Protein AF-A0A7R8V2Y6-F1 (afdb_monomer)

Secondary structure (DSSP, 8-state):
-HHHHHHHHHHHHHHHHHHHHHHHHHHHHHHHHHHHHHHHHHHHHHHHHHHHHHHHH-S------TTTT--EEEEEEEE-TTSEEEEEEEETTS-EEEEEEETTTEEEEEEEEE-TTSPEEEEEEEEETTEEEEE-TTSPPPPPPPHHHHHHHHHHHHSPPP--HHHHHHHTT-

Radius of gyration: 50.55 Å; Cα contacts (8 Å, |Δi|>4): 153; chains: 1; bounding box: 44×38×180 Å

Foldseek 3Di:
DVVVVVVVVVVVVVVVVVVVVVVVVVVVVCCVVPVVVVVVVVVVVVVVVVVVVVVVVPDPPPPPDVVNPWAKPDWDWDADPQQWIKIWTATPQGWIKIKIDHPPAKMWIKIWHQDPVRRIWIWTWIAGPVGIGIDTPPDDDDDDDDPVVVVVVVVCVVCPDDPDCPVVVVVVPD

Mean predicted aligned error: 17.97 Å

Organism: Hermetia illucens (NCBI:txid343691)

pLDDT: mean 81.49, std 12.24, range [49.56, 97.19]

Nearest PDB structures (foldseek):
  9hac-assembly2_C  TM=3.988E-01  e=6.028E+00  synthetic construct
  9hag-assembly1_A  TM=3.760E-01  e=7.883E+00  synthetic construct
  2op6-assembly1_A  TM=2.164E-01  e=1.755E+00  Caenorhabditis elegans

InterPro domains:
  IPR000618 Insect cuticle protein [PF00379] (80-141)
  IPR000618 Insect cuticle protein [PR00947] (83-94)
  IPR000618 Insect cuticle protein [PR00947] (107-118)
  IPR000618 Insect cuticle protein [PR00947] (118-129)
  IPR000618 Insect cuticle protein [PS51155] (82-143)
  IPR031311 Chitin-binding type R&R consensus [PS00233] (109-134)
  IPR050468 Larval/pupal cuticle protein [PTHR10380] (59-160)

Sequence (174 aa):
MLSEKLIDIQCLTLTKIALAASSASVAVQLFTLKVIPLIVIDMVKFMVFVALISVAFAAPEHYISPEGGAEIKGYAADLRPDGSYRYAYETSNGIAAQEEGVGSHHANGGFSYTSPEGIPIKIEYTADENGFHPDGAHLPIPPPIPEEILKSLQWNAAHPEEDDPQYEIHSRHL

Structure (mmCIF, N/CA/C/O backbone):
data_AF-A0A7R8V2Y6-F1
#
_entry.id   AF-A0A7R8V2Y6-F1
#
loop_
_atom_site.group_PDB
_atom_site.id
_atom_site.type_symbol
_atom_site.label_atom_id
_atom_site.label_alt_id
_atom_site.label_comp_id
_atom_site.label_asym_id
_atom_site.label_entity_id
_atom_site.label_seq_id
_atom_site.pdbx_PDB_ins_code
_atom_site.Cartn_x
_atom_site.Cartn_y
_atom_site.Cartn_z
_atom_site.occupancy
_atom_site.B_iso_or_equiv
_atom_site.auth_seq_id
_atom_site.auth_comp_id
_atom_site.auth_asym_id
_atom_site.auth_atom_id
_atom_site.pdbx_PDB_model_num
ATOM 1 N N . MET A 1 1 ? -5.560 24.837 117.913 1.00 61.69 1 MET A N 1
ATOM 2 C CA . MET A 1 1 ? -5.918 23.494 117.401 1.00 61.69 1 MET A CA 1
ATOM 3 C C . MET A 1 1 ? -6.589 23.485 116.023 1.00 61.69 1 MET A C 1
ATOM 5 O O . MET A 1 1 ? -6.318 22.558 115.277 1.00 61.69 1 MET A O 1
ATOM 9 N N . LEU A 1 2 ? -7.433 24.460 115.645 1.00 58.59 2 LEU A N 1
ATOM 10 C CA . LEU A 1 2 ? -8.086 24.473 114.315 1.00 58.59 2 LEU A CA 1
ATOM 11 C C . LEU A 1 2 ? -7.200 25.005 113.164 1.00 58.59 2 LEU A C 1
ATOM 13 O O . LEU A 1 2 ? -7.386 24.593 112.026 1.00 58.59 2 LEU A O 1
ATOM 17 N N . SER A 1 3 ? -6.226 25.875 113.457 1.00 63.16 3 SER A N 1
ATOM 18 C CA . SER A 1 3 ? -5.331 26.485 112.451 1.00 63.16 3 SER A CA 1
ATOM 19 C C . SER A 1 3 ? -4.314 25.493 111.858 1.00 63.16 3 SER A C 1
ATOM 21 O O . SER A 1 3 ? -4.169 25.412 110.641 1.00 63.16 3 SER A O 1
ATOM 23 N N . GLU A 1 4 ? -3.684 24.658 112.691 1.00 68.12 4 GLU A N 1
ATOM 24 C CA . GLU A 1 4 ? -2.660 23.699 112.237 1.00 68.12 4 GLU A CA 1
ATOM 25 C C . GLU A 1 4 ? -3.236 22.625 111.306 1.00 68.12 4 GLU A C 1
ATOM 27 O O . GLU A 1 4 ? -2.655 22.327 110.266 1.00 68.12 4 GLU A O 1
ATOM 32 N N . LYS A 1 5 ? -4.445 22.120 111.598 1.00 71.62 5 LYS A N 1
ATOM 33 C CA . LYS A 1 5 ? -5.115 21.145 110.723 1.00 71.62 5 LYS A CA 1
ATOM 34 C C . LYS A 1 5 ? -5.505 21.716 109.359 1.00 71.62 5 LYS A C 1
ATOM 36 O O . LYS A 1 5 ? -5.651 20.955 108.408 1.00 71.62 5 LYS A O 1
ATOM 41 N N . LEU A 1 6 ? -5.696 23.031 109.253 1.00 66.81 6 LEU A N 1
ATOM 42 C CA . LEU A 1 6 ? -6.106 23.667 108.004 1.00 66.81 6 LEU A CA 1
ATOM 43 C C . LEU A 1 6 ? -4.921 23.833 107.038 1.00 66.81 6 LEU A C 1
ATOM 45 O O . LEU A 1 6 ? -5.085 23.646 105.834 1.00 66.81 6 LEU A O 1
ATOM 49 N N . ILE A 1 7 ? -3.724 24.104 107.565 1.00 72.19 7 ILE A N 1
ATOM 50 C CA . ILE A 1 7 ? -2.483 24.254 106.787 1.00 72.19 7 ILE A CA 1
ATOM 51 C C . ILE A 1 7 ? -2.051 22.918 106.164 1.00 72.19 7 ILE A C 1
ATOM 53 O O . ILE A 1 7 ? -1.720 22.876 104.978 1.00 72.19 7 ILE A O 1
ATOM 57 N N . ASP A 1 8 ? -2.145 21.815 106.912 1.00 77.56 8 ASP A N 1
ATOM 58 C CA . ASP A 1 8 ? -1.802 20.479 106.401 1.00 77.56 8 ASP A CA 1
ATOM 59 C C . ASP A 1 8 ? -2.729 20.028 105.264 1.00 77.56 8 ASP A C 1
ATOM 61 O O . ASP A 1 8 ? -2.275 19.469 104.262 1.00 77.56 8 ASP A O 1
ATOM 65 N N . ILE A 1 9 ? -4.033 20.313 105.376 1.00 76.31 9 ILE A N 1
ATOM 66 C CA . ILE A 1 9 ? -5.003 19.984 104.324 1.00 76.31 9 ILE A CA 1
ATOM 67 C C . ILE A 1 9 ? -4.709 20.796 103.060 1.00 76.31 9 ILE A C 1
ATOM 69 O O . ILE A 1 9 ? -4.692 20.223 101.969 1.00 76.31 9 ILE A O 1
ATOM 73 N N . GLN A 1 10 ? -4.420 22.096 103.190 1.00 79.81 10 GLN A N 1
ATOM 74 C CA . GLN A 1 10 ? -4.089 22.934 102.037 1.00 79.81 10 GLN A CA 1
ATOM 75 C C . GLN A 1 10 ? -2.788 22.495 101.348 1.00 79.81 10 GLN A C 1
ATOM 77 O O . GLN A 1 10 ? -2.764 22.366 100.120 1.00 79.81 10 GLN A O 1
ATOM 82 N N . CYS A 1 11 ? -1.748 22.160 102.115 1.00 78.62 11 CYS A N 1
ATOM 83 C CA . CYS A 1 11 ? -0.476 21.660 101.588 1.00 78.62 11 CYS A CA 1
ATOM 84 C C . CYS A 1 11 ? -0.641 20.318 100.847 1.00 78.62 11 CYS A C 1
ATOM 86 O O . CYS A 1 11 ? -0.126 20.132 99.738 1.00 78.62 11 CYS A O 1
ATOM 88 N N . LEU A 1 12 ? -1.450 19.405 101.398 1.00 78.56 12 LEU A N 1
ATOM 89 C CA . LEU A 1 12 ? -1.762 18.125 100.762 1.00 78.56 12 LEU A CA 1
ATOM 90 C C . LEU A 1 12 ? -2.570 18.304 99.466 1.00 78.56 12 LEU A C 1
ATOM 92 O O . LEU A 1 12 ? -2.310 17.612 98.479 1.00 78.56 12 LEU A O 1
ATOM 96 N N . THR A 1 13 ? -3.531 19.233 99.433 1.00 75.31 13 THR A N 1
ATOM 97 C CA . THR A 1 13 ? -4.310 19.519 98.216 1.00 75.31 13 THR A CA 1
ATOM 98 C C . THR A 1 13 ? -3.475 20.166 97.113 1.00 75.31 13 THR A C 1
ATOM 100 O O . THR A 1 13 ? -3.573 19.741 95.963 1.00 75.31 13 THR A O 1
ATOM 103 N N . LEU A 1 14 ? -2.598 21.119 97.444 1.00 73.31 14 LEU A N 1
ATOM 104 C CA . LEU A 1 14 ? -1.710 21.766 96.472 1.00 73.31 14 LEU A CA 1
ATOM 105 C C . LEU A 1 14 ? -0.704 20.775 95.875 1.00 73.31 14 LEU A C 1
ATOM 107 O O . LEU A 1 14 ? -0.491 20.771 94.664 1.00 73.31 14 LEU A O 1
ATOM 111 N N . THR A 1 15 ? -0.163 19.870 96.694 1.00 71.19 15 THR A N 1
ATOM 112 C CA . THR A 1 15 ? 0.760 18.823 96.228 1.00 71.19 15 THR A CA 1
ATOM 113 C C . THR A 1 15 ? 0.068 17.843 95.275 1.00 71.19 15 THR A C 1
ATOM 115 O O . THR A 1 15 ? 0.631 17.473 94.246 1.00 71.19 15 THR A O 1
ATOM 118 N N . LYS A 1 16 ? -1.186 17.458 95.559 1.00 76.62 16 LYS A N 1
ATOM 119 C CA . LYS A 1 16 ? -1.979 16.586 94.675 1.00 76.62 16 LYS A CA 1
ATOM 120 C C . LYS A 1 16 ? -2.321 17.252 93.340 1.00 76.62 16 LYS A C 1
ATOM 122 O O . LYS A 1 16 ? -2.237 16.594 92.308 1.00 76.62 16 LYS A O 1
ATOM 127 N N . ILE A 1 17 ? -2.666 18.541 93.344 1.00 70.56 17 ILE A N 1
ATOM 128 C CA . ILE A 1 17 ? -2.937 19.304 92.114 1.00 70.56 17 ILE A CA 1
ATOM 129 C C . ILE A 1 17 ? -1.658 19.454 91.280 1.00 70.56 17 ILE A C 1
ATOM 131 O O . ILE A 1 17 ? -1.693 19.229 90.072 1.00 70.56 17 ILE A O 1
ATOM 135 N N . ALA A 1 18 ? -0.518 19.751 91.910 1.00 67.88 18 ALA A N 1
ATOM 136 C CA . ALA A 1 18 ? 0.771 19.839 91.224 1.00 67.88 18 ALA A CA 1
ATOM 137 C C . ALA A 1 18 ? 1.197 18.495 90.600 1.00 67.88 18 ALA A C 1
ATOM 139 O O . ALA A 1 18 ? 1.669 18.463 89.463 1.00 67.88 18 ALA A O 1
ATOM 140 N N . LEU A 1 19 ? 0.972 17.378 91.303 1.00 69.25 19 LEU A N 1
ATOM 141 C CA . LEU A 1 19 ? 1.252 16.030 90.798 1.00 69.25 19 LEU A CA 1
ATOM 142 C C . LEU A 1 19 ? 0.306 15.616 89.653 1.00 69.25 19 LEU A C 1
ATOM 144 O O . LEU A 1 19 ? 0.723 14.928 88.723 1.00 69.25 19 LEU A O 1
ATOM 148 N N . ALA A 1 20 ? -0.956 16.053 89.686 1.00 66.25 20 ALA A N 1
ATOM 149 C CA . ALA A 1 20 ? -1.910 15.837 88.596 1.00 66.25 20 ALA A CA 1
ATOM 150 C C . ALA A 1 20 ? -1.590 16.694 87.353 1.00 66.25 20 ALA A C 1
ATOM 152 O O . ALA A 1 20 ? -1.742 16.235 86.223 1.00 66.25 20 ALA A O 1
ATOM 153 N N . ALA A 1 21 ? -1.104 17.923 87.543 1.00 64.56 21 ALA A N 1
ATOM 154 C CA . ALA A 1 21 ? -0.696 18.797 86.445 1.00 64.56 21 ALA A CA 1
ATOM 155 C C . ALA A 1 21 ? 0.578 18.295 85.739 1.00 64.56 21 ALA A C 1
ATOM 157 O O . ALA A 1 21 ? 0.676 18.362 84.511 1.00 64.56 21 ALA A O 1
ATOM 158 N N . SER A 1 22 ? 1.543 17.746 86.488 1.00 67.50 22 SER A N 1
ATOM 159 C CA . SER A 1 22 ? 2.764 17.180 85.903 1.00 67.50 22 SER A CA 1
ATOM 160 C C . SER A 1 22 ? 2.492 15.886 85.133 1.00 67.50 22 SER A C 1
ATOM 162 O O . SER A 1 22 ? 3.030 15.712 84.041 1.00 67.50 22 SER A O 1
ATOM 164 N N . SER A 1 23 ? 1.604 15.016 85.626 1.00 70.81 23 SER A N 1
ATOM 165 C CA . SER A 1 23 ? 1.239 13.776 84.930 1.00 70.81 23 SER A CA 1
ATOM 166 C C . SER A 1 23 ? 0.467 14.032 83.631 1.00 70.81 23 SER A C 1
ATOM 168 O O . SER A 1 23 ? 0.741 13.375 82.626 1.00 70.81 23 SER A O 1
ATOM 170 N N . ALA A 1 24 ? -0.417 15.035 83.603 1.00 69.56 24 ALA A N 1
ATOM 171 C CA . ALA A 1 24 ? -1.102 15.461 82.384 1.00 69.56 24 ALA A CA 1
ATOM 172 C C . ALA A 1 24 ? -0.125 16.036 81.342 1.00 69.56 24 ALA A C 1
ATOM 174 O O . ALA A 1 24 ? -0.201 15.682 80.168 1.00 69.56 24 ALA A O 1
ATOM 175 N N . SER A 1 25 ? 0.838 16.861 81.766 1.00 74.88 25 SER A N 1
ATOM 176 C CA . SER A 1 25 ? 1.880 17.399 80.878 1.00 74.88 25 SER A CA 1
ATOM 177 C C . SER A 1 25 ? 2.764 16.290 80.293 1.00 74.88 25 SER A C 1
ATOM 179 O O . SER A 1 25 ? 3.023 16.270 79.091 1.00 74.88 25 SER A O 1
ATOM 181 N N . VAL A 1 26 ? 3.152 15.300 81.103 1.00 73.19 26 VAL A N 1
ATOM 182 C CA . VAL A 1 26 ? 3.925 14.136 80.639 1.00 73.19 26 VAL A CA 1
ATOM 183 C C . VAL A 1 26 ? 3.118 13.277 79.660 1.00 73.19 26 VAL A C 1
ATOM 185 O O . VAL A 1 26 ? 3.673 12.830 78.659 1.00 73.19 26 VAL A O 1
ATOM 188 N N . ALA A 1 27 ? 1.815 13.084 79.889 1.00 73.75 27 ALA A N 1
ATOM 189 C CA . ALA A 1 27 ? 0.943 12.354 78.968 1.00 73.75 27 ALA A CA 1
ATOM 190 C C . ALA A 1 27 ? 0.778 13.079 77.621 1.00 73.75 27 ALA A C 1
ATOM 192 O O . ALA A 1 27 ? 0.861 12.440 76.574 1.00 73.75 27 ALA A O 1
ATOM 193 N N . VAL A 1 28 ? 0.622 14.408 77.632 1.00 74.12 28 VAL A N 1
ATOM 194 C CA . VAL A 1 28 ? 0.570 15.230 76.412 1.00 74.12 28 VAL A CA 1
ATOM 195 C C . VAL A 1 28 ? 1.903 15.176 75.661 1.00 74.12 28 VAL A C 1
ATOM 197 O O . VAL A 1 28 ? 1.895 14.995 74.449 1.00 74.12 28 VAL A O 1
ATOM 200 N N . GLN A 1 29 ? 3.040 15.244 76.361 1.00 68.75 29 GLN A N 1
AT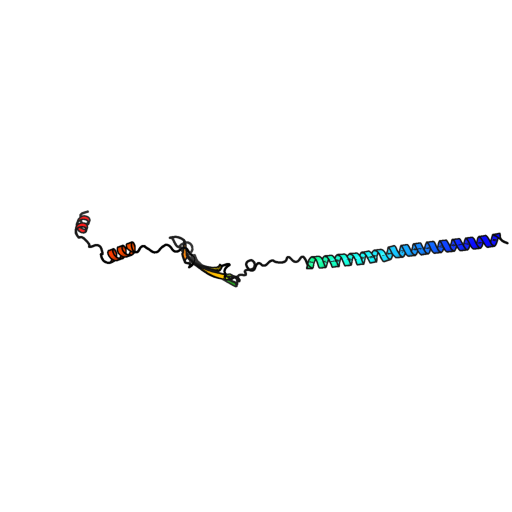OM 201 C CA . GLN A 1 29 ? 4.374 15.125 75.756 1.00 68.75 29 GLN A CA 1
ATOM 202 C C . GLN A 1 29 ? 4.634 13.730 75.168 1.00 68.75 29 GLN A C 1
ATOM 204 O O . GLN A 1 29 ? 5.174 13.618 74.072 1.00 68.75 29 GLN A O 1
ATOM 209 N N . LEU A 1 30 ? 4.225 12.650 75.846 1.00 67.56 30 LEU A N 1
ATOM 210 C CA . LEU A 1 30 ? 4.320 11.292 75.295 1.00 67.56 30 LEU A CA 1
ATOM 211 C C . LEU A 1 30 ? 3.400 11.111 74.082 1.00 67.56 30 LEU A C 1
ATOM 213 O O . LEU A 1 30 ? 3.782 10.447 73.119 1.00 67.56 30 LEU A O 1
ATOM 217 N N . PHE A 1 31 ? 2.210 11.712 74.107 1.00 69.56 31 PHE A N 1
ATOM 218 C CA . PHE A 1 31 ? 1.273 11.675 72.990 1.00 69.56 31 PHE A CA 1
ATOM 219 C C . PHE A 1 31 ? 1.840 12.419 71.772 1.00 69.56 31 PHE A C 1
ATOM 221 O O . PHE A 1 31 ? 1.884 11.860 70.678 1.00 69.56 31 PHE A O 1
ATOM 228 N N . THR A 1 32 ? 2.382 13.626 71.945 1.00 70.56 32 THR A N 1
ATOM 229 C CA . THR A 1 32 ? 2.976 14.387 70.836 1.00 70.56 32 THR A CA 1
ATOM 230 C C . THR A 1 32 ? 4.268 13.757 70.306 1.00 70.56 32 THR A C 1
ATOM 232 O O . THR A 1 32 ? 4.424 13.650 69.092 1.00 70.56 32 THR A O 1
ATOM 235 N N . LEU A 1 33 ? 5.174 13.270 71.167 1.00 71.31 33 LEU A N 1
ATOM 236 C CA . LEU A 1 33 ? 6.446 12.673 70.725 1.00 71.31 33 LEU A CA 1
ATOM 237 C C . LEU A 1 33 ? 6.309 11.275 70.114 1.00 71.31 33 LEU A C 1
ATOM 239 O O . LEU A 1 33 ? 7.191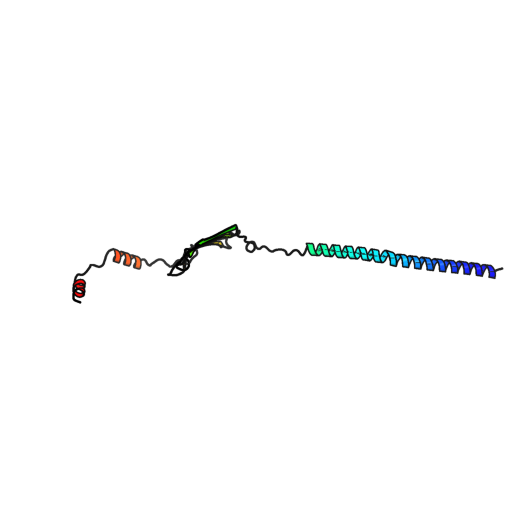 10.868 69.361 1.00 71.31 33 LEU A O 1
ATOM 243 N N . LYS A 1 34 ? 5.275 10.502 70.468 1.00 74.50 34 LYS A N 1
ATOM 244 C CA . LYS A 1 34 ? 5.166 9.088 70.063 1.00 74.50 34 LYS A CA 1
ATOM 245 C C . LYS A 1 34 ? 4.035 8.825 69.072 1.00 74.50 34 LYS A C 1
ATOM 247 O O . LYS A 1 34 ? 4.207 7.992 68.188 1.00 74.50 34 LYS A O 1
ATOM 252 N N . VAL A 1 35 ? 2.905 9.525 69.190 1.00 77.69 35 VAL A N 1
ATOM 253 C CA . VAL A 1 35 ? 1.707 9.264 68.372 1.00 77.69 35 VAL A CA 1
ATOM 254 C C . VAL A 1 35 ? 1.752 10.036 67.055 1.00 77.69 35 VAL A C 1
ATOM 256 O O . VAL A 1 35 ? 1.454 9.466 66.012 1.00 77.69 35 VAL A O 1
ATOM 259 N N . ILE A 1 36 ? 2.211 11.291 67.065 1.00 76.44 36 ILE A N 1
ATOM 260 C CA . ILE A 1 36 ? 2.351 12.105 65.845 1.00 76.44 36 ILE A CA 1
ATOM 261 C C . ILE A 1 36 ? 3.288 11.459 64.807 1.00 76.44 36 ILE A C 1
ATOM 263 O O . ILE A 1 36 ? 2.859 11.321 63.661 1.00 76.44 36 ILE A O 1
ATOM 267 N N . PRO A 1 37 ? 4.521 11.007 65.135 1.00 78.81 37 PRO A N 1
ATOM 268 C CA . PRO A 1 37 ? 5.374 10.367 64.133 1.00 78.81 37 PRO A CA 1
ATOM 269 C C . PRO A 1 37 ? 4.796 9.037 63.642 1.00 78.81 37 PRO A C 1
ATOM 271 O O . PRO A 1 37 ? 4.962 8.711 62.473 1.00 78.81 37 PRO A O 1
ATOM 274 N N . LEU A 1 38 ? 4.079 8.294 64.493 1.00 76.38 38 LEU A N 1
ATOM 275 C CA . LEU A 1 38 ? 3.425 7.048 64.096 1.00 76.38 38 LEU A CA 1
ATOM 276 C C . LEU A 1 38 ? 2.302 7.306 63.073 1.00 76.38 38 LEU A C 1
ATOM 278 O O . LEU A 1 38 ? 2.260 6.645 62.039 1.00 76.38 38 LEU A O 1
ATOM 282 N N . ILE A 1 39 ? 1.476 8.337 63.297 1.00 82.88 39 ILE A N 1
ATOM 283 C CA . ILE A 1 39 ? 0.430 8.779 62.358 1.00 82.88 39 ILE A CA 1
ATOM 284 C C . ILE A 1 39 ? 1.040 9.258 61.035 1.00 82.88 39 ILE A C 1
ATOM 286 O O . ILE A 1 39 ? 0.550 8.896 59.968 1.00 82.88 39 ILE A O 1
ATOM 290 N N . VAL A 1 40 ? 2.118 10.048 61.082 1.00 82.44 40 VAL A N 1
ATOM 291 C CA . VAL A 1 40 ? 2.793 10.549 59.872 1.00 82.44 40 VAL A CA 1
ATOM 292 C C . VAL A 1 40 ? 3.401 9.398 59.069 1.00 82.44 40 VAL A C 1
ATOM 294 O O . VAL A 1 40 ? 3.272 9.372 57.848 1.00 82.44 40 VAL A O 1
ATOM 297 N N . ILE A 1 41 ? 4.011 8.414 59.736 1.00 85.19 41 ILE A N 1
ATOM 298 C CA . ILE A 1 41 ? 4.570 7.223 59.086 1.00 85.19 41 ILE A CA 1
ATOM 299 C C . ILE A 1 41 ? 3.469 6.406 58.394 1.00 85.19 41 ILE A C 1
ATOM 301 O O . ILE A 1 41 ? 3.658 5.990 57.250 1.00 85.19 41 ILE A O 1
ATOM 305 N N . ASP A 1 42 ? 2.319 6.189 59.034 1.00 85.12 42 ASP A N 1
ATOM 306 C CA . ASP A 1 42 ? 1.216 5.439 58.419 1.00 85.12 42 ASP A CA 1
ATOM 307 C C . ASP A 1 42 ? 0.527 6.217 57.290 1.00 85.12 42 ASP A C 1
ATOM 309 O O . ASP A 1 42 ? 0.196 5.641 56.253 1.00 85.12 42 ASP A O 1
ATOM 313 N N . MET A 1 43 ? 0.413 7.538 57.421 1.00 80.56 43 MET A N 1
ATOM 314 C CA . MET A 1 43 ? -0.093 8.419 56.367 1.00 80.56 43 MET A CA 1
ATOM 315 C C . MET A 1 43 ? 0.817 8.420 55.129 1.00 80.56 43 MET A C 1
ATOM 317 O O . MET A 1 43 ? 0.322 8.350 54.005 1.00 80.56 43 MET A O 1
ATOM 321 N N . VAL A 1 44 ? 2.143 8.431 55.310 1.00 87.00 44 VAL A N 1
ATOM 322 C CA . VAL A 1 44 ? 3.106 8.342 54.198 1.00 87.00 44 VAL A CA 1
ATOM 323 C C . VAL A 1 44 ? 3.031 6.977 53.512 1.00 87.00 44 VAL A C 1
ATOM 325 O O . VAL A 1 44 ? 3.020 6.926 52.284 1.00 87.00 44 VAL A O 1
ATOM 328 N N . LYS A 1 45 ? 2.904 5.871 54.259 1.00 84.75 45 LYS A N 1
ATOM 329 C CA . LYS A 1 45 ? 2.697 4.537 53.662 1.00 84.75 45 LYS A CA 1
ATOM 330 C C . LYS A 1 45 ? 1.411 4.476 52.844 1.00 84.75 45 LYS A C 1
ATOM 332 O O . LYS A 1 45 ? 1.420 3.918 51.751 1.00 84.75 45 LYS A O 1
ATOM 337 N N . PHE A 1 46 ? 0.327 5.064 53.350 1.00 89.69 46 PHE A N 1
ATOM 338 C CA . PHE A 1 46 ? -0.944 5.123 52.631 1.00 89.69 46 PHE A CA 1
ATOM 339 C C . PHE A 1 46 ? -0.817 5.946 51.344 1.00 89.69 46 PHE A C 1
ATOM 341 O O . PHE A 1 46 ? -1.272 5.513 50.288 1.00 89.69 46 PHE A O 1
ATOM 348 N N . MET A 1 47 ? -0.119 7.085 51.397 1.00 85.50 47 MET A N 1
ATOM 349 C CA . MET A 1 47 ? 0.137 7.920 50.222 1.00 85.50 47 MET A CA 1
ATOM 350 C C . MET A 1 47 ? 0.989 7.193 49.173 1.00 85.50 47 MET A C 1
ATOM 352 O O . MET A 1 47 ? 0.679 7.253 47.986 1.00 85.50 47 MET A O 1
ATOM 356 N N . VAL A 1 48 ? 2.019 6.456 49.601 1.00 88.44 48 VAL A N 1
ATOM 357 C CA . VAL A 1 48 ? 2.836 5.619 48.710 1.00 88.44 48 VAL A CA 1
ATOM 358 C C . VAL A 1 48 ? 2.002 4.487 48.103 1.00 88.44 48 VAL A C 1
ATOM 360 O O . VAL A 1 48 ? 2.094 4.249 46.904 1.00 88.44 48 VAL A O 1
ATOM 363 N N . PHE A 1 49 ? 1.143 3.825 48.882 1.00 87.75 49 PHE A N 1
ATOM 364 C CA . PHE A 1 49 ? 0.270 2.759 48.382 1.00 87.75 49 PHE A CA 1
ATOM 365 C C . PHE A 1 49 ? -0.715 3.266 47.316 1.00 87.75 49 PHE A C 1
ATOM 367 O O . PHE A 1 49 ? -0.848 2.654 46.258 1.00 87.75 49 PHE A O 1
ATOM 374 N N . VAL A 1 50 ? -1.341 4.425 47.543 1.00 87.38 50 VAL A N 1
ATOM 375 C CA . VAL A 1 50 ? -2.232 5.069 46.562 1.00 87.38 50 VAL A CA 1
ATOM 376 C C . VAL A 1 50 ? -1.467 5.501 45.307 1.00 87.38 50 VAL A C 1
ATOM 378 O O . VAL A 1 50 ? -1.951 5.293 44.195 1.00 87.38 50 VAL A O 1
ATOM 381 N N . ALA A 1 51 ? -0.257 6.050 45.459 1.00 84.44 51 ALA A N 1
ATOM 382 C CA . ALA A 1 51 ? 0.581 6.437 44.326 1.00 84.44 51 ALA A CA 1
ATOM 383 C C . ALA A 1 51 ? 0.974 5.231 43.454 1.00 84.44 51 ALA A C 1
ATOM 385 O O . ALA A 1 51 ? 0.933 5.327 42.229 1.00 84.44 51 ALA A O 1
ATOM 386 N N . LEU A 1 52 ? 1.289 4.083 44.063 1.00 81.31 52 LEU A N 1
ATOM 387 C CA . LEU A 1 52 ? 1.613 2.852 43.334 1.00 81.31 52 LEU A CA 1
ATOM 388 C C . LEU A 1 52 ? 0.401 2.274 42.589 1.00 81.31 52 LEU A C 1
ATOM 390 O O . LEU A 1 52 ? 0.548 1.812 41.459 1.00 81.31 52 LEU A O 1
ATOM 394 N N . ILE A 1 53 ? -0.799 2.345 43.173 1.00 82.69 53 ILE A N 1
ATOM 395 C CA . ILE A 1 53 ? -2.035 1.915 42.498 1.00 82.69 53 ILE A CA 1
ATOM 396 C C . ILE A 1 53 ? -2.354 2.825 41.306 1.00 82.69 53 ILE A C 1
ATOM 398 O O . ILE A 1 53 ? -2.724 2.328 40.247 1.00 82.69 53 ILE A O 1
ATOM 402 N N . SER A 1 54 ? -2.165 4.140 41.443 1.00 79.75 54 SER A N 1
ATOM 403 C CA . SER A 1 54 ? -2.397 5.102 40.356 1.00 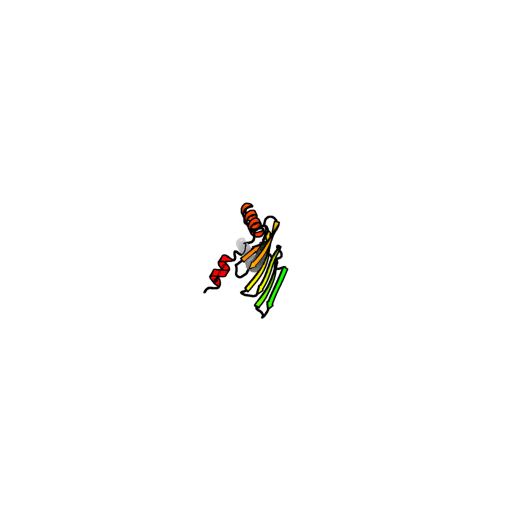79.75 54 SER A CA 1
ATOM 404 C C . SER A 1 54 ? -1.558 4.789 39.108 1.00 79.75 54 SER A C 1
ATOM 406 O O . SER A 1 54 ? -2.076 4.794 37.994 1.00 79.75 54 SER A O 1
ATOM 408 N N . VAL A 1 55 ? -0.284 4.420 39.287 1.00 76.31 55 VAL A N 1
ATOM 409 C CA . VAL A 1 55 ? 0.604 4.048 38.170 1.00 76.31 55 VAL A CA 1
ATOM 410 C C . VAL A 1 55 ? 0.138 2.766 37.467 1.00 76.31 55 VAL A C 1
ATOM 412 O O . VAL A 1 55 ? 0.261 2.671 36.249 1.00 76.31 55 VAL A O 1
ATOM 415 N N . ALA A 1 56 ? -0.447 1.806 38.192 1.00 70.12 56 ALA A N 1
ATOM 416 C CA . ALA A 1 56 ? -0.953 0.565 37.599 1.00 70.12 56 ALA A CA 1
ATOM 417 C C . ALA A 1 56 ? -2.186 0.778 36.698 1.00 70.12 56 ALA A C 1
ATOM 419 O O . ALA A 1 56 ? -2.361 0.047 35.727 1.00 70.12 56 ALA A O 1
ATOM 420 N N . PHE A 1 57 ? -3.015 1.787 36.987 1.00 65.00 57 PHE A N 1
ATOM 421 C CA . PHE A 1 57 ? -4.191 2.136 36.178 1.00 65.00 57 PHE A CA 1
ATOM 422 C C . PHE A 1 57 ? -3.912 3.194 35.099 1.00 65.00 57 PHE A C 1
ATOM 424 O O . PHE A 1 57 ? -4.775 3.452 34.267 1.00 65.00 57 PHE A O 1
ATOM 431 N N . ALA A 1 58 ? -2.715 3.785 35.080 1.00 61.94 58 ALA A N 1
ATOM 432 C CA . ALA A 1 58 ? -2.293 4.749 34.064 1.00 61.94 58 ALA A CA 1
ATOM 433 C C . ALA A 1 58 ? -1.646 4.092 32.830 1.00 61.94 58 ALA A C 1
ATOM 435 O O . ALA A 1 58 ? -1.026 4.787 32.021 1.00 61.94 58 ALA A O 1
ATOM 436 N N . ALA A 1 59 ? -1.759 2.768 32.674 1.00 60.72 59 ALA A N 1
ATOM 437 C CA . ALA A 1 59 ? -1.335 2.117 31.444 1.00 60.72 59 ALA A CA 1
ATOM 438 C C . ALA A 1 59 ? -2.167 2.684 30.276 1.00 60.72 59 ALA A C 1
ATOM 440 O O . ALA A 1 59 ? -3.397 2.685 30.362 1.00 60.72 59 ALA A O 1
ATOM 441 N N . PRO A 1 60 ? -1.532 3.197 29.206 1.00 59.25 60 PRO A N 1
ATOM 442 C CA . PRO A 1 60 ? -2.267 3.643 28.036 1.00 59.25 60 PRO A CA 1
ATOM 443 C C . PRO A 1 60 ? -3.036 2.448 27.480 1.00 59.25 60 PRO A C 1
ATOM 445 O O . PRO A 1 60 ? -2.444 1.427 27.130 1.00 59.25 60 PRO A O 1
ATOM 448 N N . GLU A 1 61 ? -4.358 2.571 27.410 1.00 54.88 61 GLU A N 1
ATOM 449 C CA . GLU A 1 61 ? -5.182 1.625 26.674 1.00 54.88 61 GLU A CA 1
ATOM 450 C C . GLU A 1 61 ? -4.815 1.784 25.199 1.00 54.88 61 GLU A C 1
ATOM 452 O O . GLU A 1 61 ? -5.187 2.749 24.529 1.00 54.88 61 GLU A O 1
ATOM 457 N N . HIS A 1 62 ? -3.946 0.894 24.724 1.00 53.34 62 HIS A N 1
ATOM 458 C CA . HIS A 1 62 ? -3.546 0.837 23.332 1.00 53.34 62 HIS A CA 1
ATOM 459 C C . HIS A 1 62 ? -4.776 0.393 22.536 1.00 53.34 62 HIS A C 1
ATOM 461 O O . HIS A 1 62 ? -5.061 -0.796 22.422 1.00 53.34 62 HIS A O 1
ATOM 467 N N . TYR A 1 63 ? -5.540 1.370 22.040 1.00 49.56 63 TYR A N 1
ATOM 468 C CA . TYR A 1 63 ? -6.600 1.160 21.060 1.00 49.56 63 TYR A CA 1
ATOM 469 C C . TYR A 1 63 ? -5.956 0.648 19.767 1.00 49.56 63 TYR A C 1
ATOM 471 O O . TYR A 1 63 ? -5.650 1.414 18.854 1.00 49.56 63 TYR A O 1
ATOM 479 N N . ILE A 1 64 ? -5.713 -0.661 19.704 1.00 58.44 64 ILE A N 1
ATOM 480 C CA . ILE A 1 64 ? -5.425 -1.352 18.455 1.00 58.44 64 ILE A CA 1
ATOM 481 C C . ILE A 1 64 ? -6.761 -1.442 17.729 1.00 58.44 64 ILE A C 1
ATOM 483 O O . ILE A 1 64 ? -7.548 -2.365 17.940 1.00 58.44 64 ILE A O 1
ATOM 487 N N . SER A 1 65 ? -7.049 -0.456 16.885 1.00 58.50 65 SER A N 1
ATOM 488 C CA . SER A 1 65 ? -8.023 -0.661 15.818 1.00 58.50 65 SER A CA 1
ATOM 489 C C . SER A 1 65 ? -7.601 -1.922 15.048 1.00 58.50 65 SER A C 1
ATOM 491 O O . SER A 1 65 ? -6.404 -2.062 14.784 1.00 58.50 65 SER A O 1
ATOM 493 N N . PRO A 1 66 ? -8.525 -2.810 14.640 1.00 60.38 66 PRO A N 1
ATOM 494 C CA . PRO A 1 66 ? -8.197 -4.008 13.856 1.00 60.38 66 PRO A CA 1
ATOM 495 C C . PRO A 1 66 ? -7.320 -3.718 12.626 1.00 60.38 66 PRO A C 1
ATOM 497 O O . PRO A 1 66 ? -6.561 -4.574 12.187 1.00 60.38 66 PRO A O 1
ATOM 500 N N . GLU A 1 67 ? -7.390 -2.491 12.105 1.00 62.16 67 GLU A N 1
ATOM 501 C CA . GLU A 1 67 ? -6.596 -2.021 10.968 1.00 62.16 67 GLU A CA 1
ATOM 502 C C . GLU A 1 67 ? -5.285 -1.309 11.352 1.00 62.16 67 GLU A C 1
ATOM 504 O O . GLU A 1 67 ? -4.351 -1.274 10.558 1.00 62.16 67 GLU A O 1
ATOM 509 N N . GLY A 1 68 ? -5.178 -0.762 12.568 1.00 64.75 68 GLY A N 1
ATOM 510 C CA . GLY A 1 68 ? -4.014 0.014 13.025 1.00 64.75 68 GLY A CA 1
ATOM 511 C C . GLY A 1 68 ? -2.861 -0.830 13.581 1.00 64.75 68 GLY A C 1
ATOM 512 O O . GLY A 1 68 ? -1.766 -0.309 13.768 1.00 64.75 68 GLY A O 1
ATOM 513 N N . GLY A 1 69 ? -3.102 -2.119 13.840 1.00 68.88 69 GLY A N 1
ATOM 514 C CA . GLY A 1 69 ? -2.110 -3.082 14.333 1.00 68.88 69 GLY A CA 1
ATOM 515 C C . GLY A 1 69 ? -1.641 -4.090 13.286 1.00 68.88 69 GLY A C 1
ATOM 516 O O . GLY A 1 69 ? -1.200 -5.174 13.653 1.00 68.88 69 GLY A O 1
ATOM 517 N N . ALA A 1 70 ? -1.794 -3.796 11.992 1.00 81.25 70 ALA A N 1
ATOM 518 C CA . ALA A 1 70 ? -1.430 -4.738 10.941 1.00 81.25 70 ALA A CA 1
ATOM 519 C C . ALA A 1 70 ? 0.090 -4.991 10.914 1.00 81.25 70 ALA A C 1
ATOM 521 O O . ALA A 1 70 ? 0.880 -4.155 10.486 1.00 81.25 70 ALA A O 1
ATOM 522 N N . GLU A 1 71 ? 0.498 -6.177 11.357 1.00 87.50 71 GLU A N 1
ATOM 523 C CA . GLU A 1 71 ? 1.886 -6.643 11.285 1.00 87.50 71 GLU A CA 1
ATOM 524 C C . GLU A 1 71 ? 2.233 -7.195 9.897 1.00 87.50 71 GLU A C 1
ATOM 526 O O . GLU A 1 71 ? 1.379 -7.781 9.232 1.00 87.50 71 GLU A O 1
ATOM 531 N N . ILE A 1 72 ? 3.491 -7.060 9.469 1.00 91.62 72 ILE A N 1
ATOM 532 C CA . ILE A 1 72 ? 3.997 -7.682 8.237 1.00 91.62 72 ILE A CA 1
ATOM 533 C C . ILE A 1 72 ? 4.218 -9.179 8.498 1.00 91.62 72 ILE A C 1
ATOM 535 O O . ILE A 1 72 ? 5.060 -9.554 9.311 1.00 91.62 72 ILE A O 1
ATOM 539 N N . LYS A 1 73 ? 3.474 -10.036 7.794 1.00 94.00 73 LYS A N 1
ATOM 540 C CA . LYS A 1 73 ? 3.616 -11.501 7.825 1.00 94.00 73 LYS A CA 1
ATOM 541 C C . LYS A 1 73 ? 4.783 -11.988 6.977 1.00 94.00 73 LYS A C 1
ATOM 543 O O . LYS A 1 73 ? 5.446 -12.957 7.336 1.00 94.00 73 LYS A O 1
ATOM 548 N N . GLY A 1 74 ? 5.014 -11.330 5.846 1.00 93.31 74 GLY A N 1
ATOM 549 C CA . GLY A 1 74 ? 6.034 -11.715 4.884 1.00 93.31 74 GLY A CA 1
ATOM 550 C C . GLY A 1 74 ? 6.598 -10.499 4.175 1.00 93.31 74 GLY A C 1
ATOM 551 O O . GLY A 1 74 ? 5.866 -9.570 3.846 1.00 93.31 74 GLY A O 1
ATOM 552 N N . TYR A 1 75 ? 7.907 -10.513 3.951 1.00 96.06 75 TYR A N 1
ATOM 553 C CA . TYR A 1 75 ? 8.613 -9.508 3.171 1.00 96.06 75 TYR A CA 1
ATOM 554 C C . TYR A 1 75 ? 9.765 -10.177 2.424 1.00 96.06 75 TYR A C 1
ATOM 556 O O . TYR A 1 75 ? 10.578 -10.883 3.024 1.00 96.06 75 TYR A O 1
ATOM 564 N N . ALA A 1 76 ? 9.839 -9.944 1.122 1.00 96.31 76 ALA A N 1
ATOM 565 C CA . ALA A 1 76 ? 10.929 -10.375 0.267 1.00 96.31 76 ALA A CA 1
ATOM 566 C C . ALA A 1 76 ? 11.317 -9.217 -0.649 1.00 96.31 76 ALA A C 1
ATOM 568 O O . ALA A 1 76 ? 10.454 -8.592 -1.258 1.00 96.31 76 ALA A O 1
ATOM 569 N N . ALA A 1 77 ? 12.613 -8.948 -0.763 1.00 95.75 77 ALA A N 1
ATOM 570 C CA . ALA A 1 77 ? 13.153 -7.981 -1.705 1.00 95.75 77 ALA A CA 1
ATOM 571 C C . ALA A 1 77 ? 14.463 -8.521 -2.282 1.00 95.75 77 ALA A C 1
ATOM 573 O O . ALA A 1 77 ? 15.316 -9.015 -1.546 1.00 95.75 77 ALA A O 1
ATOM 574 N N . ASP A 1 78 ? 14.598 -8.442 -3.598 1.00 95.88 78 ASP A N 1
ATOM 575 C CA . ASP A 1 78 ? 15.753 -8.876 -4.373 1.00 95.88 78 ASP A CA 1
ATOM 576 C C . ASP A 1 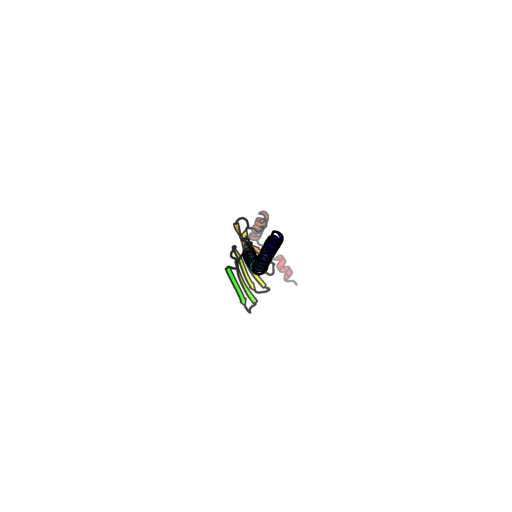78 ? 16.113 -7.739 -5.331 1.00 95.88 78 ASP A C 1
ATOM 578 O O . ASP A 1 78 ? 15.295 -7.340 -6.161 1.00 95.88 78 ASP A O 1
ATOM 582 N N . LEU A 1 79 ? 17.315 -7.185 -5.177 1.00 94.12 79 LEU A N 1
ATOM 583 C CA . LEU A 1 79 ? 17.863 -6.160 -6.058 1.00 94.12 79 LEU A CA 1
ATOM 584 C C . LEU A 1 79 ? 19.098 -6.734 -6.729 1.00 94.12 79 LEU A C 1
ATOM 586 O O . LEU A 1 79 ? 20.043 -7.154 -6.054 1.00 94.12 79 LEU A O 1
ATOM 590 N N . ARG A 1 80 ? 19.107 -6.723 -8.057 1.00 94.31 80 ARG A N 1
ATOM 591 C CA . ARG A 1 80 ? 20.202 -7.277 -8.840 1.00 94.31 80 ARG A CA 1
ATOM 592 C C . ARG A 1 80 ? 21.066 -6.166 -9.440 1.00 94.31 80 ARG A C 1
ATOM 594 O O . ARG A 1 80 ? 20.563 -5.091 -9.770 1.00 94.31 80 ARG A O 1
ATOM 601 N N . PRO A 1 81 ? 22.379 -6.412 -9.618 1.00 91.56 81 PRO A N 1
ATOM 602 C CA . PRO A 1 81 ? 23.288 -5.440 -10.230 1.00 91.56 81 PRO A CA 1
ATOM 603 C C . PRO A 1 81 ? 22.955 -5.081 -11.685 1.00 91.56 81 PRO A C 1
ATOM 605 O O . PRO A 1 81 ? 23.426 -4.062 -12.176 1.00 91.56 81 PRO A O 1
ATOM 608 N N . ASP A 1 82 ? 22.171 -5.914 -12.373 1.00 91.00 82 ASP A N 1
ATOM 609 C CA . ASP A 1 82 ? 21.690 -5.680 -13.740 1.00 91.00 82 ASP A CA 1
ATOM 610 C C . ASP A 1 82 ? 20.545 -4.651 -13.815 1.00 91.00 82 ASP A C 1
ATOM 612 O O . ASP A 1 82 ? 20.059 -4.353 -14.903 1.00 91.00 82 ASP A O 1
ATOM 616 N N . GLY A 1 83 ? 20.119 -4.097 -12.673 1.00 90.00 83 GLY A N 1
ATOM 617 C CA . GLY A 1 83 ? 19.013 -3.145 -12.584 1.00 90.00 83 GLY A CA 1
ATOM 618 C C . GLY A 1 83 ? 17.641 -3.808 -12.476 1.00 90.00 83 GLY A C 1
ATOM 619 O O . GLY A 1 83 ? 16.642 -3.095 -12.347 1.00 90.00 83 GLY A O 1
ATOM 620 N N . SER A 1 84 ? 17.571 -5.144 -12.494 1.00 94.56 84 SER A N 1
ATOM 621 C CA . SER A 1 84 ? 16.341 -5.863 -12.183 1.00 94.56 84 SER A CA 1
ATOM 622 C C . SER A 1 84 ? 16.080 -5.875 -10.680 1.00 94.56 84 SER A C 1
ATOM 624 O O . SER A 1 84 ? 16.992 -5.971 -9.852 1.00 94.56 84 SER A O 1
ATOM 626 N N . TYR A 1 85 ? 14.812 -5.772 -10.315 1.00 95.25 85 TYR A N 1
ATOM 627 C CA . TYR A 1 85 ? 14.375 -5.807 -8.932 1.00 95.25 85 TYR A CA 1
ATOM 628 C C . TYR A 1 85 ? 13.083 -6.602 -8.806 1.00 95.25 85 TYR A C 1
ATOM 630 O O . TYR A 1 85 ? 12.318 -6.75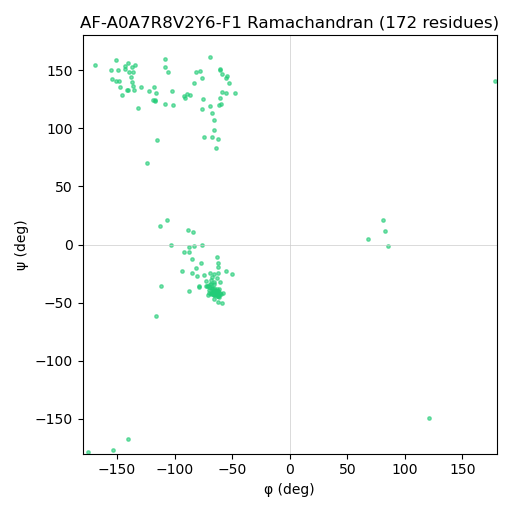2 -9.759 1.00 95.25 85 TYR A O 1
ATOM 638 N N . ARG A 1 86 ? 12.850 -7.126 -7.609 1.00 96.31 86 ARG A N 1
ATOM 639 C CA . ARG A 1 86 ? 11.588 -7.739 -7.220 1.00 96.31 86 ARG A CA 1
ATOM 640 C C . ARG A 1 86 ? 11.351 -7.498 -5.745 1.00 96.31 86 ARG A C 1
ATOM 642 O O . ARG A 1 86 ? 12.254 -7.716 -4.939 1.00 96.31 86 ARG A O 1
ATOM 649 N N . TYR A 1 87 ? 10.138 -7.125 -5.378 1.00 96.44 87 TYR A N 1
ATOM 650 C CA . TYR A 1 87 ? 9.703 -7.107 -3.993 1.00 96.44 87 TYR A CA 1
ATOM 651 C C . TYR A 1 87 ? 8.316 -7.724 -3.842 1.00 96.44 87 TYR A C 1
ATOM 653 O O . TYR A 1 87 ? 7.519 -7.751 -4.776 1.00 96.44 87 TYR A O 1
ATOM 661 N N . ALA A 1 88 ? 8.037 -8.233 -2.650 1.00 97.19 88 ALA A N 1
ATOM 662 C CA . ALA A 1 88 ? 6.727 -8.707 -2.248 1.00 97.19 88 ALA A CA 1
ATOM 663 C C . ALA A 1 88 ? 6.566 -8.540 -0.737 1.00 97.19 88 ALA A C 1
ATOM 665 O O . ALA A 1 88 ? 7.506 -8.789 0.022 1.00 97.19 88 ALA A O 1
ATOM 666 N N . TYR A 1 89 ? 5.380 -8.145 -0.292 1.00 96.19 89 TYR A N 1
ATOM 667 C CA . TYR A 1 89 ? 5.034 -8.115 1.121 1.00 96.19 89 TYR A CA 1
ATOM 668 C C . TYR A 1 89 ? 3.582 -8.518 1.362 1.00 96.19 89 TYR A C 1
ATOM 670 O O . TYR A 1 89 ? 2.718 -8.336 0.507 1.00 96.19 89 TYR A O 1
ATOM 678 N N . GLU A 1 90 ? 3.329 -9.047 2.554 1.00 95.19 90 GLU A N 1
ATOM 679 C CA . GLU A 1 90 ? 2.008 -9.440 3.036 1.00 95.19 90 GLU A CA 1
ATOM 680 C C . GLU A 1 90 ? 1.838 -8.965 4.478 1.00 95.19 90 GLU A C 1
ATOM 682 O O . GLU A 1 90 ? 2.738 -9.118 5.308 1.00 95.19 90 GLU A O 1
ATOM 687 N N . THR A 1 91 ? 0.673 -8.416 4.793 1.00 93.19 91 THR A N 1
ATOM 688 C CA . THR A 1 91 ? 0.295 -7.969 6.130 1.00 93.19 91 THR A CA 1
ATOM 689 C C . THR A 1 91 ? -0.756 -8.886 6.755 1.00 93.19 91 THR A C 1
ATOM 691 O O . THR A 1 91 ? -1.489 -9.630 6.101 1.00 93.19 91 THR A O 1
ATOM 694 N N . SER A 1 92 ? -0.859 -8.829 8.076 1.00 89.19 92 SER A N 1
ATOM 695 C CA . SER A 1 92 ? -1.765 -9.663 8.862 1.00 89.19 92 SER A CA 1
ATOM 696 C C . SER A 1 92 ? -3.245 -9.423 8.567 1.00 89.19 92 SER A C 1
ATOM 698 O O . SER A 1 92 ? -4.014 -10.381 8.644 1.00 89.19 92 SER A O 1
ATOM 700 N N . ASN A 1 93 ? -3.614 -8.210 8.146 1.00 86.94 93 ASN A N 1
ATOM 701 C CA . ASN A 1 93 ? -4.966 -7.825 7.733 1.00 86.94 93 ASN A CA 1
ATOM 702 C C . ASN A 1 93 ? -5.296 -8.154 6.260 1.00 86.94 93 ASN A C 1
ATOM 704 O O . ASN A 1 93 ? -6.326 -7.711 5.760 1.00 86.94 93 ASN A O 1
ATOM 708 N N . GLY A 1 94 ? -4.458 -8.934 5.566 1.00 87.31 94 GLY A N 1
ATOM 709 C CA . GLY A 1 94 ? -4.748 -9.416 4.212 1.00 87.31 94 GLY A CA 1
ATOM 710 C C . GLY A 1 94 ? -4.456 -8.406 3.102 1.00 87.31 94 GLY A C 1
ATOM 711 O O . GLY A 1 94 ? -5.013 -8.536 2.013 1.00 87.31 94 GLY A O 1
ATOM 712 N N . ILE A 1 95 ? -3.604 -7.408 3.364 1.00 92.69 95 ILE A N 1
ATOM 713 C CA . ILE A 1 95 ? -3.023 -6.572 2.312 1.00 92.69 95 ILE A CA 1
ATOM 714 C C . 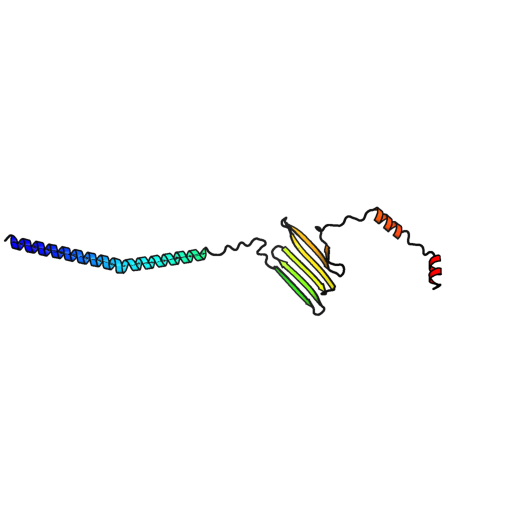ILE A 1 95 ? -1.769 -7.281 1.811 1.00 92.69 95 ILE A C 1
ATOM 716 O O . ILE A 1 95 ? -0.898 -7.659 2.593 1.00 92.69 95 ILE A O 1
ATOM 720 N N . ALA A 1 96 ? -1.662 -7.458 0.504 1.00 95.69 96 ALA A N 1
ATOM 721 C CA . ALA A 1 96 ? -0.461 -7.996 -0.116 1.00 95.69 96 ALA A CA 1
ATOM 722 C C . ALA A 1 96 ? -0.128 -7.197 -1.367 1.00 95.69 96 ALA A C 1
ATOM 724 O O . ALA A 1 96 ? -1.031 -6.852 -2.128 1.00 95.69 96 ALA A O 1
ATOM 725 N N . ALA A 1 97 ? 1.152 -6.928 -1.597 1.00 96.75 97 ALA A N 1
ATOM 726 C CA . ALA A 1 97 ? 1.612 -6.320 -2.836 1.00 96.75 97 ALA A CA 1
ATOM 727 C C . ALA A 1 97 ? 2.918 -6.950 -3.300 1.00 96.75 97 ALA A C 1
ATOM 729 O O . ALA A 1 97 ? 3.746 -7.372 -2.492 1.00 96.75 97 ALA A O 1
ATOM 730 N N . GLN A 1 98 ? 3.094 -6.995 -4.612 1.00 96.88 98 GLN A N 1
ATOM 731 C CA . GLN A 1 98 ? 4.297 -7.475 -5.266 1.00 96.88 98 GLN A CA 1
ATOM 732 C C . GLN A 1 98 ? 4.589 -6.643 -6.508 1.00 96.88 98 GLN A C 1
ATOM 734 O O . GLN A 1 98 ? 3.673 -6.156 -7.167 1.00 96.88 98 GLN A O 1
ATOM 739 N N . GLU A 1 99 ? 5.860 -6.530 -6.854 1.00 96.56 99 GLU A N 1
ATOM 740 C CA . GLU A 1 99 ? 6.298 -5.913 -8.099 1.00 96.56 99 GLU A CA 1
ATOM 741 C C . GLU A 1 99 ? 7.650 -6.484 -8.500 1.00 96.56 99 GLU A C 1
ATOM 743 O O . GLU A 1 99 ? 8.519 -6.727 -7.659 1.00 96.56 99 GLU A O 1
ATOM 748 N N . GLU A 1 100 ? 7.838 -6.671 -9.794 1.00 96.25 100 GLU A N 1
ATOM 749 C CA . GLU A 1 100 ? 9.119 -6.966 -10.404 1.00 96.25 100 GLU A CA 1
ATOM 750 C C . GLU A 1 100 ? 9.312 -6.136 -11.664 1.00 96.25 1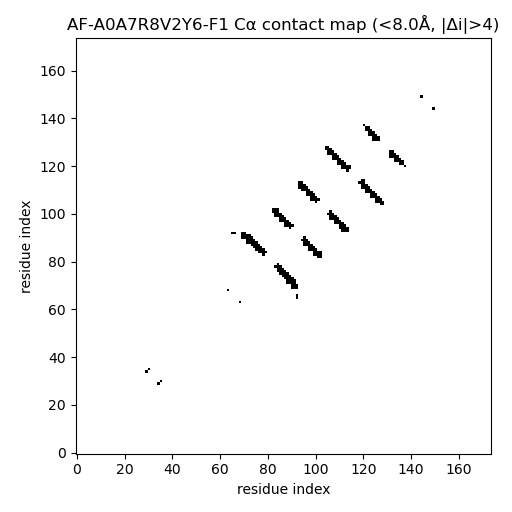00 GLU A C 1
ATOM 752 O O . GLU A 1 100 ? 8.365 -5.808 -12.376 1.00 96.25 100 GLU A O 1
ATOM 757 N N . GLY A 1 101 ? 10.554 -5.785 -11.955 1.00 95.00 101 GLY A N 1
ATOM 758 C CA . GLY A 1 101 ? 10.838 -4.947 -13.102 1.00 95.00 101 GLY A CA 1
ATOM 759 C C . GLY A 1 101 ? 12.317 -4.745 -13.331 1.00 95.00 101 GLY A C 1
ATOM 760 O O . GLY A 1 101 ? 13.169 -5.264 -12.607 1.00 95.00 101 GLY A O 1
ATOM 761 N N . VAL A 1 102 ? 12.608 -3.953 -14.353 1.00 93.56 102 VAL A N 1
ATOM 762 C CA . VAL A 1 102 ? 13.940 -3.423 -14.624 1.00 93.56 102 VAL A CA 1
ATOM 763 C C . VAL A 1 102 ? 13.843 -1.912 -14.516 1.00 93.56 102 VAL A C 1
ATOM 765 O O . VAL A 1 102 ? 13.026 -1.287 -15.199 1.00 93.56 102 VAL A O 1
ATOM 768 N N . GLY A 1 103 ? 14.664 -1.332 -13.637 1.00 84.56 103 GLY A N 1
ATOM 769 C CA . GLY A 1 103 ? 14.652 0.100 -13.356 1.00 84.56 103 GLY A CA 1
ATOM 770 C C . GLY A 1 103 ? 14.653 0.928 -14.642 1.00 84.56 103 GLY A C 1
A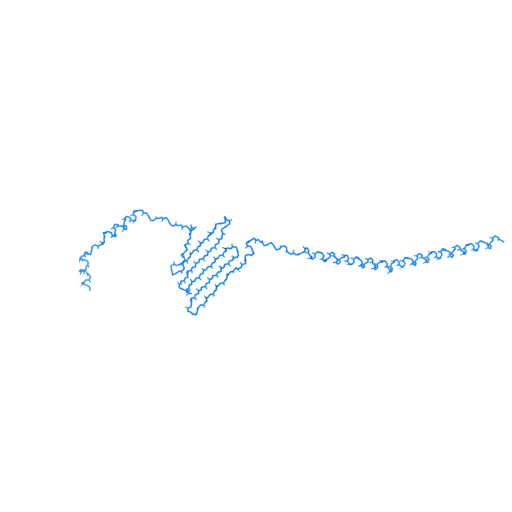TOM 771 O O . GLY A 1 103 ? 15.450 0.680 -15.541 1.00 84.56 103 GLY A O 1
ATOM 772 N N . SER A 1 104 ? 13.736 1.895 -14.721 1.00 79.38 104 SER A N 1
ATOM 773 C CA . SER A 1 104 ? 13.575 2.820 -15.855 1.00 79.38 104 SER A CA 1
ATOM 774 C C . SER A 1 104 ? 13.087 2.222 -17.186 1.00 79.38 104 SER A C 1
ATOM 776 O O . SER A 1 104 ? 12.998 2.975 -18.151 1.00 79.38 104 SER A O 1
ATOM 778 N N . HIS A 1 105 ? 12.732 0.934 -17.253 1.00 87.75 105 HIS A N 1
ATOM 779 C CA . HIS A 1 105 ? 12.226 0.305 -18.482 1.00 87.75 105 HIS A CA 1
ATOM 780 C C . HIS A 1 105 ? 10.789 -0.186 -18.350 1.00 87.75 105 HIS A C 1
ATOM 782 O O . HIS A 1 105 ? 9.913 0.246 -19.091 1.00 87.75 105 HIS A O 1
ATOM 788 N N . HIS A 1 106 ? 10.557 -1.116 -17.428 1.00 93.00 106 HIS A N 1
ATOM 789 C CA . HIS A 1 106 ? 9.247 -1.717 -17.226 1.00 93.00 106 HIS A CA 1
ATOM 790 C C . HIS A 1 106 ? 9.118 -2.242 -15.800 1.00 93.00 106 HIS A C 1
ATOM 792 O O . HIS A 1 106 ? 10.106 -2.673 -15.197 1.00 93.00 106 HIS A O 1
ATOM 798 N N . ALA A 1 107 ? 7.895 -2.247 -15.285 1.00 95.25 107 ALA A N 1
ATOM 799 C CA . ALA A 1 107 ? 7.549 -2.865 -14.016 1.00 95.25 107 ALA A CA 1
ATOM 800 C C . ALA A 1 107 ? 6.193 -3.561 -14.130 1.00 95.25 107 ALA A C 1
ATOM 802 O O . ALA A 1 107 ? 5.231 -2.988 -14.632 1.00 95.25 107 ALA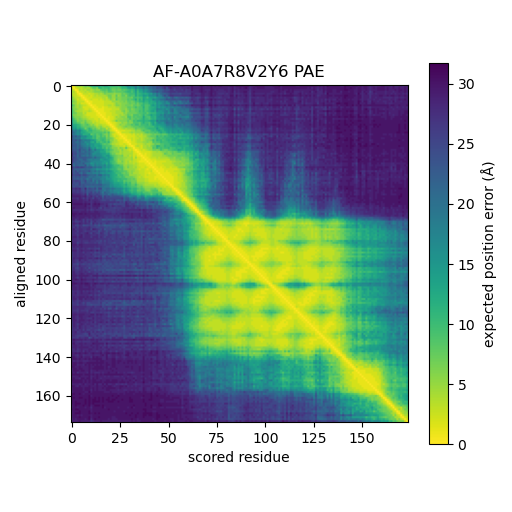 A O 1
ATOM 803 N N . ASN A 1 108 ? 6.114 -4.795 -13.654 1.00 96.25 108 ASN A N 1
ATOM 804 C CA . ASN A 1 108 ? 4.877 -5.544 -13.524 1.00 96.25 108 ASN A CA 1
ATOM 805 C C . ASN A 1 108 ? 4.638 -5.809 -12.049 1.00 96.25 108 ASN A C 1
ATOM 807 O O . ASN A 1 108 ? 5.519 -6.295 -11.341 1.00 96.25 108 ASN A O 1
ATOM 811 N N . GLY A 1 109 ? 3.443 -5.506 -11.579 1.00 96.50 109 GLY A N 1
ATOM 812 C CA . GLY A 1 109 ? 3.121 -5.682 -10.181 1.00 96.50 109 GLY A CA 1
ATOM 813 C C . GLY A 1 109 ? 1.647 -5.895 -9.954 1.00 96.50 109 GLY A C 1
ATOM 814 O O . GLY A 1 109 ? 0.839 -6.014 -10.872 1.00 96.50 109 GLY A O 1
ATOM 815 N N . GLY A 1 110 ? 1.301 -5.986 -8.687 1.00 96.25 110 GLY A N 1
ATOM 816 C CA . GLY A 1 110 ? -0.073 -6.090 -8.270 1.00 96.25 110 GLY A CA 1
ATOM 817 C C . GLY A 1 110 ? -0.196 -5.920 -6.776 1.00 96.25 110 GLY A C 1
ATOM 818 O O . GLY A 1 110 ? 0.733 -6.183 -6.012 1.00 96.25 110 GLY A O 1
ATOM 819 N N . PHE A 1 111 ? -1.372 -5.486 -6.359 1.00 95.00 111 PHE A N 1
ATOM 820 C CA . PHE A 1 111 ? -1.724 -5.389 -4.959 1.00 95.00 111 PHE A CA 1
ATOM 821 C C . PHE A 1 111 ? -3.135 -5.906 -4.732 1.00 95.00 111 PHE A C 1
ATOM 823 O O . PHE A 1 111 ? -3.994 -5.897 -5.615 1.00 95.00 111 PHE A O 1
ATOM 830 N N . SER A 1 112 ? -3.365 -6.390 -3.525 1.00 94.38 112 SER A N 1
ATOM 831 C CA . SER A 1 112 ? -4.646 -6.904 -3.086 1.00 94.38 112 SER A CA 1
ATOM 832 C C . SER A 1 112 ? -4.937 -6.440 -1.673 1.00 94.38 112 SER A C 1
ATOM 834 O O . SER A 1 112 ? -4.026 -6.303 -0.855 1.00 94.38 112 SER A O 1
ATOM 836 N N . TYR A 1 113 ? -6.204 -6.163 -1.407 1.00 92.44 113 TYR A N 1
ATOM 837 C CA . TYR A 1 113 ? -6.703 -5.774 -0.098 1.00 92.44 113 TYR A CA 1
ATOM 838 C C . TYR A 1 113 ? -8.153 -6.227 0.050 1.00 92.44 113 TYR A C 1
ATOM 840 O O . TYR A 1 113 ? -8.853 -6.463 -0.934 1.00 92.44 113 TYR A O 1
ATOM 848 N N . THR A 1 114 ? -8.620 -6.348 1.287 1.00 90.94 114 THR A N 1
ATOM 849 C CA . THR A 1 114 ? -10.031 -6.637 1.561 1.00 90.94 114 THR A CA 1
ATOM 850 C C . THR A 1 114 ? -10.777 -5.319 1.729 1.00 90.94 114 THR A C 1
ATOM 852 O O . THR A 1 114 ? -10.339 -4.464 2.496 1.00 90.94 114 THR A O 1
ATOM 855 N N . SER A 1 115 ? -11.873 -5.126 0.994 1.00 87.81 115 SER A N 1
ATOM 856 C CA . SER A 1 115 ? -12.707 -3.932 1.130 1.00 87.81 115 SER A CA 1
ATOM 857 C C . SER A 1 115 ? -13.442 -3.919 2.482 1.00 87.81 115 SER A C 1
ATOM 859 O O . SER A 1 115 ? -13.595 -4.978 3.099 1.00 87.81 115 SER A O 1
ATOM 861 N N . PRO A 1 116 ? -13.949 -2.764 2.950 1.00 85.06 116 PRO A N 1
ATOM 862 C CA . PRO A 1 116 ? -14.762 -2.688 4.172 1.00 85.06 116 PRO A CA 1
ATOM 863 C C . PRO A 1 116 ? -15.996 -3.609 4.161 1.00 85.06 116 PRO A C 1
ATOM 865 O O . PRO A 1 116 ? -16.501 -4.003 5.209 1.00 85.06 116 PRO A O 1
ATOM 868 N N . GLU A 1 117 ? -16.470 -3.986 2.974 1.00 87.56 117 GLU A N 1
ATOM 869 C CA . GLU A 1 117 ? -17.579 -4.914 2.739 1.00 87.56 117 GLU A CA 1
ATOM 870 C C . GLU A 1 117 ? -17.151 -6.395 2.793 1.00 87.56 117 GLU A C 1
ATOM 872 O O . GLU A 1 117 ? -17.986 -7.284 2.629 1.00 87.56 117 GLU A O 1
ATOM 877 N N . GLY A 1 118 ? -15.864 -6.680 3.017 1.00 86.50 118 GLY A N 1
ATOM 878 C CA . GLY A 1 118 ? -15.299 -8.030 3.084 1.00 86.50 118 GLY A CA 1
ATOM 879 C C . GLY A 1 118 ? -14.964 -8.647 1.724 1.00 86.50 118 GLY A C 1
ATOM 880 O O . GLY A 1 118 ? -14.710 -9.850 1.648 1.00 86.50 118 GLY A O 1
ATOM 881 N N . ILE A 1 119 ? -14.974 -7.861 0.644 1.00 88.62 119 ILE A N 1
ATOM 882 C CA . ILE A 1 119 ? -14.713 -8.355 -0.712 1.00 88.62 119 ILE A CA 1
ATOM 883 C C . ILE A 1 119 ? -13.209 -8.242 -1.002 1.00 88.62 119 ILE A C 1
ATOM 885 O O . ILE A 1 119 ? -12.656 -7.148 -0.872 1.00 88.62 119 ILE A O 1
ATOM 889 N N . PRO A 1 120 ? -12.520 -9.326 -1.410 1.00 88.88 120 PRO A N 1
ATOM 890 C CA . PRO A 1 120 ? -11.126 -9.236 -1.825 1.00 88.88 120 PRO A CA 1
ATOM 891 C C . PRO A 1 120 ? -11.030 -8.479 -3.154 1.00 88.88 120 PRO A C 1
ATOM 893 O O . PRO A 1 120 ? -11.574 -8.904 -4.174 1.00 88.88 120 PRO A O 1
ATOM 896 N N . ILE A 1 121 ? -10.322 -7.357 -3.138 1.00 92.88 121 ILE A N 1
ATOM 897 C CA . ILE A 1 121 ? -10.004 -6.549 -4.308 1.00 92.88 121 ILE A CA 1
ATOM 898 C C . ILE A 1 121 ? -8.565 -6.838 -4.707 1.00 92.88 121 ILE A C 1
ATOM 900 O O . ILE A 1 121 ? -7.665 -6.830 -3.869 1.00 92.88 121 ILE A O 1
ATOM 904 N N . LYS A 1 122 ? -8.352 -7.090 -5.997 1.00 94.00 122 LYS A N 1
ATOM 905 C CA . LYS A 1 122 ? -7.034 -7.302 -6.591 1.00 94.00 122 LYS A CA 1
ATOM 906 C C . LYS A 1 122 ? -6.876 -6.392 -7.804 1.00 94.00 122 LYS A C 1
ATOM 908 O O . LYS A 1 122 ? -7.803 -6.281 -8.608 1.00 94.00 122 LYS A O 1
ATOM 913 N N . ILE A 1 123 ? -5.712 -5.763 -7.901 1.00 94.56 123 ILE A N 1
ATOM 914 C CA . ILE A 1 123 ? -5.249 -5.004 -9.061 1.00 94.56 123 ILE A CA 1
ATOM 915 C C . ILE A 1 123 ? -3.931 -5.618 -9.506 1.00 94.56 123 ILE A C 1
ATOM 917 O O . ILE A 1 123 ? -3.039 -5.834 -8.685 1.00 94.56 123 ILE A O 1
ATOM 921 N N . GLU A 1 124 ? -3.810 -5.876 -10.797 1.00 95.44 124 GLU A N 1
ATOM 922 C CA . GLU A 1 124 ? -2.540 -6.132 -11.469 1.00 95.44 124 GLU A CA 1
ATOM 923 C C . GLU A 1 124 ? -2.211 -4.923 -12.338 1.00 95.44 124 GLU A C 1
ATOM 925 O O . GLU A 1 124 ? -3.102 -4.175 -12.732 1.00 95.44 124 GLU A O 1
ATOM 930 N N . TYR A 1 125 ? -0.939 -4.663 -12.594 1.00 94.75 125 TYR A N 1
ATOM 931 C CA . TYR A 1 125 ? -0.549 -3.554 -13.447 1.00 94.75 125 TYR A CA 1
ATOM 932 C C . TYR A 1 125 ? 0.734 -3.835 -14.207 1.00 94.75 125 TYR A C 1
ATOM 934 O O . TYR A 1 125 ? 1.645 -4.505 -13.714 1.00 94.75 125 TYR A O 1
ATOM 942 N N . THR A 1 126 ? 0.812 -3.217 -15.379 1.00 95.25 126 THR A N 1
ATOM 943 C CA . THR A 1 126 ? 2.021 -3.106 -16.188 1.00 95.25 126 THR A CA 1
ATOM 944 C C . THR A 1 126 ? 2.355 -1.630 -16.349 1.00 95.25 126 THR A C 1
ATOM 946 O O . THR A 1 126 ? 1.518 -0.833 -16.766 1.00 95.25 126 THR A O 1
ATOM 949 N N . ALA A 1 127 ? 3.569 -1.253 -15.974 1.00 94.25 127 ALA A N 1
ATOM 950 C CA . ALA A 1 127 ? 4.133 0.063 -16.207 1.00 94.25 127 ALA A CA 1
ATOM 951 C C . ALA A 1 127 ? 5.215 -0.054 -17.283 1.00 94.25 127 ALA A C 1
ATOM 953 O O . ALA A 1 127 ? 6.187 -0.789 -17.102 1.00 94.25 127 ALA A O 1
ATOM 954 N N . ASP A 1 128 ? 5.041 0.663 -18.385 1.00 92.38 128 ASP A N 1
ATOM 955 C CA . ASP A 1 128 ? 5.942 0.674 -19.536 1.00 92.38 128 ASP A CA 1
ATOM 956 C C . ASP A 1 128 ? 6.091 2.100 -20.106 1.00 92.38 128 ASP A C 1
ATOM 958 O O . ASP A 1 128 ? 5.718 3.093 -19.474 1.00 92.38 128 ASP A O 1
ATOM 962 N N . GLU A 1 129 ? 6.669 2.218 -21.302 1.00 91.00 129 GLU A N 1
ATOM 963 C CA . GLU A 1 129 ? 6.866 3.498 -21.995 1.00 91.00 129 GLU A CA 1
ATOM 964 C C . GLU A 1 129 ? 5.548 4.216 -22.338 1.00 91.00 129 GLU A C 1
ATOM 966 O O . GLU A 1 129 ? 5.528 5.441 -22.489 1.00 91.00 129 GLU A O 1
ATOM 971 N N . ASN A 1 130 ? 4.444 3.476 -22.464 1.00 90.56 130 ASN A N 1
ATOM 972 C CA . ASN A 1 130 ? 3.114 4.003 -22.747 1.00 90.56 130 ASN A CA 1
ATOM 973 C C . ASN A 1 130 ? 2.349 4.409 -21.476 1.00 90.56 130 ASN A C 1
ATOM 975 O O . ASN A 1 130 ? 1.313 5.072 -21.582 1.00 90.56 130 ASN A O 1
ATOM 979 N N . GLY A 1 131 ? 2.894 4.119 -20.292 1.00 90.44 131 GLY A N 1
ATOM 980 C CA . GLY A 1 131 ? 2.405 4.594 -19.005 1.00 90.44 131 GLY A CA 1
ATOM 981 C C . GLY A 1 131 ? 2.029 3.460 -18.058 1.00 90.44 131 GLY A C 1
ATOM 982 O O . GLY A 1 131 ? 2.646 2.401 -18.048 1.00 90.44 131 GLY A O 1
ATOM 983 N N . PHE A 1 132 ? 1.043 3.718 -17.197 1.00 92.19 132 PHE A N 1
ATOM 984 C CA . PHE A 1 132 ? 0.551 2.761 -16.207 1.00 92.19 132 PHE A CA 1
ATOM 985 C C . PHE A 1 132 ? -0.755 2.128 -16.689 1.00 92.19 132 PHE A C 1
ATOM 987 O O . PHE A 1 132 ? -1.751 2.826 -16.889 1.00 92.19 132 PHE A O 1
ATOM 994 N N . HIS A 1 133 ? -0.749 0.807 -16.830 1.00 92.56 133 HIS A N 1
ATOM 995 C CA . HIS A 1 133 ? -1.851 -0.001 -17.334 1.00 92.56 133 HIS A CA 1
ATOM 996 C C . HIS A 1 133 ? -2.368 -0.927 -16.224 1.00 92.56 133 HIS A C 1
ATOM 998 O O . HIS A 1 133 ? -1.854 -2.037 -16.074 1.00 92.56 133 HIS A O 1
ATOM 1004 N N . PRO A 1 134 ? -3.346 -0.486 -15.410 1.00 92.88 134 PRO A N 1
ATOM 1005 C CA . PRO A 1 134 ? -3.944 -1.326 -14.384 1.00 92.88 134 PRO A CA 1
ATOM 1006 C C . PRO A 1 134 ? -5.041 -2.225 -14.964 1.00 92.88 134 PRO A C 1
ATOM 1008 O O . PRO A 1 134 ? -5.882 -1.778 -15.744 1.00 92.88 134 PRO A O 1
ATOM 1011 N N . ASP A 1 135 ? -5.068 -3.468 -14.508 1.00 90.69 135 ASP A N 1
ATOM 1012 C CA . ASP A 1 135 ? -6.115 -4.452 -14.744 1.00 90.69 135 ASP A CA 1
ATOM 1013 C C . ASP A 1 135 ? -6.761 -4.860 -13.410 1.00 90.69 135 ASP A C 1
ATOM 1015 O O . ASP A 1 135 ? -6.097 -5.065 -12.389 1.00 90.69 135 ASP A O 1
ATOM 1019 N N . GLY A 1 136 ? -8.089 -4.934 -13.393 1.00 89.75 136 GLY A N 1
ATOM 1020 C CA . GLY A 1 136 ? -8.841 -5.273 -12.194 1.00 89.75 136 GLY A CA 1
ATOM 1021 C C . GLY A 1 136 ? -10.345 -5.239 -12.427 1.00 89.75 136 GLY A C 1
ATOM 1022 O O . GLY A 1 136 ? -10.873 -4.336 -13.070 1.00 89.75 136 GLY A O 1
ATOM 1023 N N . ALA A 1 137 ? -11.067 -6.199 -11.843 1.00 82.62 137 ALA A N 1
ATOM 1024 C CA . ALA A 1 137 ? -12.508 -6.386 -12.067 1.00 82.62 137 ALA A CA 1
ATOM 1025 C C . ALA A 1 137 ? -13.401 -5.203 -11.631 1.00 82.62 137 ALA A C 1
ATOM 1027 O O . ALA A 1 137 ? -14.571 -5.141 -11.996 1.00 82.62 137 ALA A O 1
ATOM 1028 N N . HIS A 1 138 ? -12.866 -4.288 -10.825 1.00 80.19 138 HIS A N 1
ATOM 1029 C CA . HIS A 1 138 ? -13.562 -3.108 -10.302 1.00 80.19 138 HIS A CA 1
ATOM 1030 C C . HIS A 1 138 ? -13.159 -1.816 -11.027 1.00 80.19 138 HIS A C 1
ATOM 1032 O O . HIS A 1 138 ? -13.652 -0.742 -10.679 1.00 80.19 138 HIS A O 1
ATOM 1038 N N . LEU A 1 139 ? -12.255 -1.896 -12.006 1.00 85.31 139 LEU A N 1
ATOM 1039 C CA . LEU A 1 139 ? -11.858 -0.745 -12.802 1.00 85.31 139 LEU A CA 1
ATOM 1040 C C . LEU A 1 139 ? -12.933 -0.431 -13.854 1.00 85.31 139 LEU A C 1
ATOM 1042 O O . LEU A 1 139 ? -13.619 -1.339 -14.333 1.00 85.31 139 LEU A O 1
ATOM 1046 N N . PRO A 1 140 ? -13.100 0.846 -14.240 1.00 83.00 140 PRO A N 1
ATOM 1047 C CA . PRO A 1 140 ? -14.003 1.214 -15.322 1.00 83.00 140 PRO A CA 1
ATOM 1048 C C . PRO A 1 140 ? -13.561 0.556 -16.632 1.00 83.00 140 PRO A C 1
ATOM 1050 O O . PRO A 1 140 ? -12.463 0.814 -17.122 1.00 83.00 140 PRO A O 1
ATOM 1053 N N . ILE A 1 141 ? -14.429 -0.267 -17.215 1.00 81.12 141 ILE A N 1
ATOM 1054 C CA . ILE A 1 141 ? -14.179 -0.886 -18.519 1.00 81.12 141 ILE A CA 1
ATOM 1055 C C . ILE A 1 141 ? -14.719 0.063 -19.600 1.00 81.12 141 ILE A C 1
ATOM 1057 O O . ILE A 1 141 ? -15.868 0.510 -19.487 1.00 81.12 141 ILE A O 1
ATOM 1061 N N . PRO A 1 142 ? -13.933 0.403 -20.641 1.00 79.25 142 PRO A N 1
ATOM 1062 C CA . PRO A 1 142 ? -14.439 1.193 -21.756 1.00 79.25 142 PRO A CA 1
ATOM 1063 C C . PRO A 1 142 ? -15.597 0.464 -22.460 1.00 79.25 142 PRO A C 1
ATOM 1065 O O . PRO A 1 142 ? -15.639 -0.770 -22.470 1.00 79.25 142 PRO A O 1
ATOM 1068 N N . PRO A 1 143 ? -16.552 1.201 -23.055 1.00 78.50 143 PRO A N 1
ATOM 1069 C CA . PRO A 1 143 ? -17.650 0.581 -23.781 1.00 78.50 143 PRO A CA 1
ATOM 1070 C C . PRO A 1 143 ? -17.113 -0.287 -24.933 1.00 78.50 143 PRO A C 1
ATOM 1072 O O . PRO A 1 143 ? -16.093 0.058 -25.538 1.00 78.50 143 PRO A O 1
ATOM 1075 N N . PRO A 1 144 ? -17.789 -1.404 -25.256 1.00 84.56 144 PRO A N 1
ATOM 1076 C CA . PRO A 1 144 ? -17.382 -2.264 -26.358 1.00 84.56 144 PRO A CA 1
ATOM 1077 C C . PRO A 1 144 ? -17.404 -1.499 -27.687 1.00 84.56 144 PRO A C 1
ATOM 1079 O O . PRO A 1 144 ? -18.199 -0.576 -27.881 1.00 84.56 144 PRO A O 1
ATOM 1082 N N . ILE A 1 145 ? -16.536 -1.909 -28.614 1.00 85.31 145 ILE A N 1
ATOM 1083 C CA . ILE A 1 145 ? -16.473 -1.339 -29.963 1.00 85.31 145 ILE A CA 1
ATOM 1084 C C . ILE A 1 145 ? -17.843 -1.526 -30.656 1.00 85.31 145 ILE A C 1
ATOM 1086 O O . ILE A 1 145 ? -18.358 -2.648 -30.653 1.00 85.31 145 ILE A O 1
ATOM 1090 N N . PRO A 1 146 ? -18.430 -0.475 -31.265 1.00 90.88 146 PRO A N 1
ATOM 1091 C CA . PRO A 1 146 ? -19.683 -0.571 -32.017 1.00 90.88 146 PRO A CA 1
ATOM 1092 C C . PRO A 1 146 ? -19.651 -1.640 -33.121 1.00 90.88 146 PRO A C 1
ATOM 1094 O O . PRO A 1 146 ? -18.628 -1.839 -33.786 1.00 90.88 146 PRO A O 1
ATOM 1097 N N . GLU A 1 147 ? -20.785 -2.308 -33.353 1.00 91.44 147 GLU A N 1
ATOM 1098 C CA . GLU A 1 147 ? -20.906 -3.414 -34.316 1.00 91.44 147 GLU A CA 1
ATOM 1099 C C . GLU A 1 147 ? -20.564 -2.976 -35.750 1.00 91.44 147 GLU A C 1
ATOM 1101 O O . GLU A 1 147 ? -20.008 -3.742 -36.536 1.00 91.44 147 GLU A O 1
ATOM 1106 N N . GLU A 1 148 ? -20.849 -1.724 -36.096 1.00 90.88 148 GLU A N 1
ATOM 1107 C CA . GLU A 1 148 ? -20.557 -1.134 -37.400 1.00 90.88 148 GLU A CA 1
ATOM 1108 C C . GLU A 1 148 ? -19.054 -1.090 -37.677 1.00 90.88 148 GLU A C 1
ATOM 1110 O O . GLU A 1 148 ? -18.619 -1.363 -38.796 1.00 90.88 148 GLU A O 1
ATOM 1115 N N . ILE A 1 149 ? -18.252 -0.795 -36.651 1.00 89.62 149 ILE A N 1
ATOM 1116 C CA . ILE A 1 149 ? -16.794 -0.766 -36.771 1.00 89.62 149 ILE A CA 1
ATOM 1117 C C . ILE A 1 149 ? -16.268 -2.189 -36.951 1.00 89.62 149 ILE A C 1
ATOM 1119 O O . ILE A 1 149 ? -15.429 -2.417 -37.817 1.00 89.62 149 ILE A O 1
ATOM 1123 N N . LEU A 1 150 ? -16.803 -3.165 -36.212 1.00 91.00 150 LEU A N 1
ATOM 1124 C CA . LEU A 1 150 ? -16.450 -4.575 -36.401 1.00 91.00 150 LEU A CA 1
ATOM 1125 C C . LEU A 1 150 ? -16.781 -5.059 -37.818 1.00 91.00 150 LEU A C 1
ATOM 1127 O O . LEU A 1 150 ? -15.951 -5.717 -38.441 1.00 91.00 150 LEU A O 1
ATOM 1131 N N . LYS A 1 151 ? -17.950 -4.688 -38.355 1.00 90.31 151 LYS A N 1
ATOM 1132 C CA . LYS A 1 151 ? -18.334 -4.989 -39.745 1.00 90.31 151 LYS A CA 1
ATOM 1133 C C . LYS A 1 151 ? -17.382 -4.352 -40.749 1.00 90.31 151 LYS A C 1
ATOM 1135 O O . LYS A 1 151 ? -16.974 -5.018 -41.693 1.00 90.31 151 LYS A O 1
ATOM 1140 N N . SER A 1 152 ? -17.006 -3.093 -40.533 1.00 91.00 152 SER A N 1
ATOM 1141 C CA . SER A 1 152 ? -16.031 -2.393 -41.374 1.00 91.00 152 SER A CA 1
ATOM 1142 C C . SER A 1 152 ? -14.661 -3.083 -41.348 1.00 91.00 152 SER A C 1
ATOM 1144 O O . SER A 1 152 ? -14.088 -3.362 -42.396 1.00 91.00 152 SER A O 1
ATOM 1146 N N . LEU A 1 153 ? -14.169 -3.470 -40.166 1.00 90.00 153 LEU A N 1
ATOM 1147 C CA . LEU A 1 153 ? -12.904 -4.201 -40.022 1.00 90.00 153 LEU A CA 1
ATOM 1148 C C . LEU A 1 153 ? -12.949 -5.578 -40.695 1.00 90.00 153 LEU A C 1
ATOM 1150 O O . LEU A 1 153 ? -11.998 -5.957 -41.373 1.00 90.00 153 LEU A O 1
ATOM 1154 N N . GLN A 1 154 ? -14.053 -6.312 -40.544 1.00 91.94 154 GLN A N 1
ATOM 1155 C CA . GLN A 1 154 ? -14.259 -7.594 -41.223 1.00 91.94 154 GLN A CA 1
ATOM 1156 C C . GLN A 1 154 ? -14.316 -7.426 -42.742 1.00 91.94 154 GLN A C 1
ATOM 1158 O O . GLN A 1 154 ? -13.738 -8.236 -43.462 1.00 91.94 154 GLN A O 1
ATOM 1163 N N . TRP A 1 155 ? -14.977 -6.374 -43.231 1.00 89.75 155 TRP A N 1
ATOM 1164 C CA . TRP A 1 155 ? -15.026 -6.057 -44.653 1.00 89.75 155 TRP A CA 1
ATOM 1165 C C . TRP A 1 155 ? -13.633 -5.757 -45.203 1.00 89.75 155 TRP A C 1
ATOM 1167 O O . TRP A 1 155 ? -13.244 -6.376 -46.188 1.00 89.75 155 TRP A O 1
ATOM 1177 N N . ASN A 1 156 ? -12.867 -4.889 -44.540 1.00 88.69 156 ASN A N 1
ATOM 1178 C CA . ASN A 1 156 ? -11.500 -4.547 -44.938 1.00 88.69 156 ASN A CA 1
ATOM 1179 C C . ASN A 1 156 ? -10.573 -5.772 -44.903 1.00 88.69 156 ASN A C 1
ATOM 1181 O O . ASN A 1 156 ? -9.744 -5.943 -45.787 1.00 88.69 156 ASN A O 1
ATOM 1185 N N . ALA A 1 157 ? -10.733 -6.658 -43.915 1.00 89.19 157 ALA A N 1
ATOM 1186 C CA . ALA A 1 157 ? -9.967 -7.902 -43.836 1.00 89.19 157 ALA A CA 1
ATOM 1187 C C . ALA A 1 157 ? -10.333 -8.900 -44.951 1.00 89.19 157 ALA A C 1
ATOM 1189 O O . ALA A 1 157 ? -9.473 -9.643 -45.418 1.00 89.19 157 ALA A O 1
ATOM 1190 N N . ALA A 1 158 ? -11.601 -8.930 -45.370 1.00 89.62 158 ALA A N 1
ATOM 1191 C CA . ALA A 1 158 ? -12.080 -9.779 -46.461 1.00 89.62 158 ALA A CA 1
ATOM 1192 C C . ALA A 1 158 ? -11.804 -9.193 -47.858 1.00 89.62 158 ALA A C 1
ATOM 1194 O O . ALA A 1 158 ? -11.807 -9.942 -48.833 1.00 89.62 158 ALA A O 1
ATOM 1195 N N . HIS A 1 159 ? -11.565 -7.884 -47.950 1.00 85.56 159 HIS A N 1
ATOM 1196 C CA . HIS A 1 159 ? -11.283 -7.151 -49.184 1.00 85.56 159 HIS A CA 1
ATOM 1197 C C . HIS A 1 159 ? -9.940 -6.421 -49.045 1.00 85.56 159 HIS A C 1
ATOM 1199 O O . HIS A 1 159 ? -9.931 -5.195 -48.904 1.00 85.56 159 HIS A O 1
ATOM 1205 N N . PRO A 1 160 ? -8.810 -7.156 -49.031 1.00 82.81 160 PRO A N 1
ATOM 1206 C CA . PRO A 1 160 ? -7.493 -6.535 -49.096 1.00 82.81 160 PRO A CA 1
ATOM 1207 C C . PRO A 1 160 ? -7.402 -5.645 -50.342 1.00 82.81 160 PRO A C 1
ATOM 1209 O O . PRO A 1 160 ? -7.977 -5.976 -51.380 1.00 82.81 160 PRO A O 1
ATOM 1212 N N . GLU A 1 161 ? -6.714 -4.508 -50.226 1.00 74.12 161 GLU A N 1
ATOM 1213 C CA . GLU A 1 161 ? -6.512 -3.599 -51.356 1.00 74.12 161 GLU A CA 1
ATOM 1214 C C . GLU A 1 161 ? -5.860 -4.357 -52.520 1.00 74.12 161 GLU A C 1
ATOM 1216 O O . GLU A 1 161 ? -4.889 -5.092 -52.337 1.00 74.12 161 GLU A O 1
ATOM 1221 N N . GLU A 1 162 ? -6.428 -4.220 -53.718 1.00 70.81 162 GLU A N 1
ATOM 1222 C CA . GLU A 1 162 ? -5.801 -4.743 -54.926 1.00 70.81 162 GLU A CA 1
ATOM 1223 C C . GLU A 1 162 ? -4.640 -3.817 -55.306 1.00 70.81 162 GLU A C 1
ATOM 1225 O O . GLU A 1 162 ? -4.845 -2.611 -55.472 1.00 70.81 162 GLU A O 1
ATOM 1230 N N . ASP A 1 163 ? -3.440 -4.387 -55.456 1.00 67.44 163 ASP A N 1
ATOM 1231 C CA . ASP A 1 163 ? -2.274 -3.697 -56.013 1.00 67.44 163 ASP A CA 1
ATOM 1232 C C . ASP A 1 163 ? -2.573 -3.283 -57.472 1.00 67.44 163 ASP A C 1
ATOM 1234 O O . ASP A 1 163 ? -2.362 -4.041 -58.419 1.00 67.44 163 ASP A O 1
ATOM 1238 N N . ASP A 1 164 ? -3.111 -2.085 -57.673 1.00 69.56 164 ASP A N 1
ATOM 1239 C CA . ASP A 1 164 ? -3.267 -1.423 -58.958 1.00 69.56 164 ASP A CA 1
ATOM 1240 C C . ASP A 1 164 ? -1.877 -1.051 -59.534 1.00 69.56 164 ASP A C 1
ATOM 1242 O O . ASP A 1 164 ? -1.152 -0.189 -59.034 1.00 69.56 164 ASP A O 1
ATOM 1246 N N . PRO A 1 165 ? -1.470 -1.684 -60.643 1.00 66.88 165 PRO A N 1
ATOM 1247 C CA . PRO A 1 165 ? -0.141 -1.508 -61.217 1.00 66.88 165 PRO A CA 1
ATOM 1248 C C . PRO A 1 165 ? 0.146 -0.071 -61.690 1.00 66.88 165 PRO A C 1
ATOM 1250 O O . PRO A 1 165 ? 1.296 0.251 -61.999 1.00 66.88 165 PRO A O 1
ATOM 1253 N N . GLN A 1 166 ? -0.851 0.816 -61.760 1.00 62.12 166 GLN A N 1
ATOM 1254 C CA . GLN A 1 166 ? -0.689 2.180 -62.254 1.00 62.12 166 GLN A CA 1
ATOM 1255 C C . GLN A 1 166 ? 0.138 3.083 -61.321 1.00 62.12 166 GLN A C 1
ATOM 1257 O O . GLN A 1 166 ? 0.783 4.019 -61.804 1.00 62.12 166 GLN A O 1
ATOM 1262 N N . TYR A 1 167 ? 0.210 2.789 -60.019 1.00 59.56 167 TYR A N 1
ATOM 1263 C CA . TYR A 1 167 ? 1.075 3.519 -59.078 1.00 59.56 167 TYR A CA 1
ATOM 1264 C C . TYR A 1 167 ? 2.517 3.007 -59.024 1.00 59.56 167 TYR A C 1
ATOM 1266 O O . TYR A 1 167 ? 3.430 3.791 -58.765 1.00 59.56 167 TYR A O 1
ATOM 1274 N N . GLU A 1 168 ? 2.768 1.744 -59.369 1.00 60.41 168 GLU A N 1
ATOM 1275 C CA . GLU A 1 168 ? 4.130 1.198 -59.449 1.00 60.41 168 GLU A CA 1
ATOM 1276 C C . GLU A 1 168 ? 4.945 1.830 -60.600 1.00 60.41 168 GLU A C 1
ATOM 1278 O O . GLU A 1 168 ? 6.171 1.949 -60.534 1.00 60.41 168 GLU A O 1
ATOM 1283 N N . ILE A 1 169 ? 4.266 2.287 -61.659 1.00 61.94 169 ILE A N 1
ATOM 1284 C CA . ILE A 1 169 ? 4.891 2.921 -62.831 1.00 61.94 169 ILE A CA 1
ATOM 1285 C C . ILE A 1 169 ? 5.406 4.332 -62.496 1.00 61.94 169 ILE A C 1
ATOM 1287 O O . ILE A 1 169 ? 6.469 4.723 -62.989 1.00 61.94 169 ILE A O 1
ATOM 1291 N N . HIS A 1 170 ? 4.697 5.085 -61.643 1.00 61.59 170 HIS A N 1
ATOM 1292 C CA . HIS A 1 170 ? 5.069 6.463 -61.294 1.00 61.59 170 HIS A CA 1
ATOM 1293 C C . HIS A 1 170 ? 6.298 6.521 -60.369 1.00 61.59 170 HIS A C 1
ATOM 1295 O O . HIS A 1 170 ? 7.123 7.421 -60.501 1.00 61.59 170 HIS A O 1
ATOM 1301 N N . SER A 1 171 ? 6.489 5.522 -59.502 1.00 62.00 171 SER A N 1
ATOM 1302 C CA . SER A 1 171 ? 7.646 5.433 -58.596 1.00 62.00 171 SER A CA 1
ATOM 1303 C C . SER A 1 171 ? 8.943 4.962 -59.265 1.00 62.00 171 SER A C 1
ATOM 1305 O O . SER A 1 171 ? 10.014 5.146 -58.698 1.00 62.00 171 SER A O 1
ATOM 1307 N N . ARG A 1 172 ? 8.881 4.374 -60.469 1.00 64.38 172 ARG A N 1
ATOM 1308 C CA . ARG A 1 172 ? 10.070 3.946 -61.237 1.00 64.38 172 ARG A CA 1
ATOM 1309 C C . ARG A 1 172 ? 10.671 5.046 -62.128 1.00 64.38 172 ARG A C 1
ATOM 1311 O O . ARG A 1 172 ? 11.653 4.780 -62.813 1.00 64.38 172 ARG A O 1
ATOM 1318 N N . HIS A 1 173 ? 10.073 6.240 -62.163 1.00 64.81 173 HIS A N 1
ATOM 1319 C CA . HIS A 1 173 ? 10.483 7.359 -63.031 1.00 64.81 173 HIS A CA 1
ATOM 1320 C C . HIS A 1 173 ? 11.063 8.572 -62.271 1.00 64.81 173 HIS A C 1
ATOM 1322 O O . HIS A 1 173 ? 11.180 9.650 -62.857 1.00 64.81 173 HIS A O 1
ATOM 1328 N N . LEU A 1 174 ? 11.451 8.400 -61.001 1.00 55.06 174 LEU A N 1
ATOM 1329 C CA . LEU A 1 174 ? 12.230 9.375 -60.223 1.00 55.06 174 LEU A CA 1
ATOM 1330 C C . LEU A 1 174 ? 13.634 8.841 -59.930 1.00 55.06 174 LEU A C 1
ATOM 1332 O O . LEU A 1 174 ? 13.740 7.648 -59.570 1.00 55.06 174 LEU A O 1
#

Solvent-accessible surface area (backbone atoms only — not comparable to full-atom values): 10158 Å² total; per-residue (Å²): 123,73,66,66,62,51,54,56,52,50,55,52,51,52,52,52,52,53,55,51,53,51,53,51,51,51,51,52,49,51,44,57,72,55,47,50,58,52,52,51,52,53,50,50,52,50,53,51,52,53,53,57,52,52,60,69,70,64,60,78,82,78,80,66,47,86,75,77,63,55,45,76,74,43,77,48,76,48,80,46,97,88,44,37,38,35,40,36,38,30,34,69,72,55,39,35,40,37,38,36,34,34,73,98,57,36,37,41,34,36,40,33,36,58,43,100,86,70,47,80,43,58,36,39,36,42,34,46,92,92,41,80,48,76,46,44,95,85,54,90,74,78,80,78,82,57,68,68,58,55,51,50,52,53,48,48,70,76,52,66,84,76,87,62,69,75,62,62,59,63,67,71,74,113